Protein AF-A0A351FCJ8-F1 (afdb_monomer_lite)

Secondary structure (DSSP, 8-state):
--S-EEEEEEEEEEESSTT-GGG-EEEEEEEEEEEE--THHHHHHHHHHHHHHHHHHHHHHHT-

pLDDT: mean 78.82, std 12.65, range [44.66, 96.5]

Radius of gyration: 24.4 Å; chains: 1; bounding box: 44×17×70 Å

Sequence (64 aa):
MGLWRTSTSSVREVPVIEGMPELGMQQLVTWEQGFVSGIETPAIGLILSGSLISYLLFRKRQGK

Foldseek 3Di:
DDQWDQWDWDWDWDAPDPPCCVNDIDIDTDIDGDTDGDPVVVVVVCVVVVVVVVVVVVVVVVVD

Structure (mmCIF, N/CA/C/O backbone):
data_AF-A0A351FCJ8-F1
#
_entry.id   AF-A0A351FCJ8-F1
#
loop_
_atom_site.group_PDB
_atom_site.id
_atom_site.type_symbol
_atom_site.label_atom_id
_atom_site.label_alt_id
_atom_site.label_comp_id
_atom_site.label_asym_id
_atom_site.label_entity_id
_atom_site.label_seq_id
_atom_site.pdbx_PDB_ins_code
_atom_site.Cartn_x
_atom_site.Cartn_y
_atom_site.Cartn_z
_atom_site.occupancy
_atom_site.B_iso_or_equiv
_atom_site.auth_seq_id
_atom_site.auth_comp_id
_atom_site.auth_asym_id
_atom_site.auth_atom_id
_atom_site.pdbx_PDB_model_num
ATOM 1 N N . MET A 1 1 ? 8.372 10.047 3.435 1.00 44.66 1 MET A N 1
ATOM 2 C CA . MET A 1 1 ? 7.490 8.881 3.648 1.00 44.66 1 MET A CA 1
ATOM 3 C C . MET A 1 1 ? 6.063 9.376 3.508 1.00 44.66 1 MET A C 1
ATOM 5 O O . MET A 1 1 ? 5.660 10.213 4.300 1.00 44.66 1 MET A O 1
ATOM 9 N N . GLY A 1 2 ? 5.371 9.010 2.430 1.00 55.81 2 GLY A N 1
ATOM 10 C CA . GLY A 1 2 ? 3.982 9.419 2.199 1.00 55.81 2 GLY A CA 1
ATOM 11 C C . GLY A 1 2 ? 3.068 8.248 2.528 1.00 55.81 2 GLY A C 1
ATOM 12 O O . GLY A 1 2 ? 3.311 7.165 2.007 1.00 55.81 2 GLY A O 1
ATOM 13 N N . LEU A 1 3 ? 2.063 8.470 3.382 1.00 57.94 3 LEU A N 1
ATOM 14 C CA . LEU A 1 3 ? 1.120 7.447 3.873 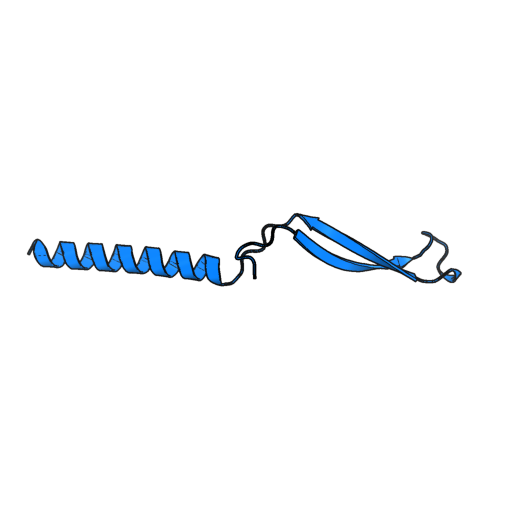1.00 57.94 3 LEU A CA 1
ATOM 15 C C . LEU A 1 3 ? 0.300 6.764 2.757 1.00 57.94 3 LEU A C 1
ATOM 17 O O . LEU A 1 3 ? -0.349 5.753 2.994 1.00 57.94 3 LEU A O 1
ATOM 21 N N . TRP A 1 4 ? 0.284 7.339 1.555 1.00 59.12 4 TRP A N 1
ATOM 22 C CA . TRP A 1 4 ? -0.535 6.893 0.436 1.00 59.12 4 TRP A CA 1
ATOM 23 C C . TRP A 1 4 ? 0.271 7.128 -0.841 1.00 59.12 4 TRP A C 1
ATOM 25 O O . TRP A 1 4 ? 0.730 8.250 -1.083 1.00 59.12 4 TRP A O 1
ATOM 35 N N . ARG A 1 5 ? 0.479 6.082 -1.646 1.00 61.88 5 ARG A N 1
ATOM 36 C CA . ARG A 1 5 ? 1.046 6.215 -2.992 1.00 61.88 5 ARG A CA 1
ATOM 37 C C . ARG A 1 5 ? -0.048 5.942 -4.013 1.00 61.88 5 ARG A C 1
ATOM 39 O O . ARG A 1 5 ? -0.703 4.907 -3.981 1.00 61.88 5 ARG A O 1
ATOM 46 N N . THR A 1 6 ? -0.246 6.911 -4.896 1.00 61.53 6 THR A N 1
ATOM 47 C CA . THR A 1 6 ? -1.241 6.877 -5.976 1.00 61.53 6 THR A CA 1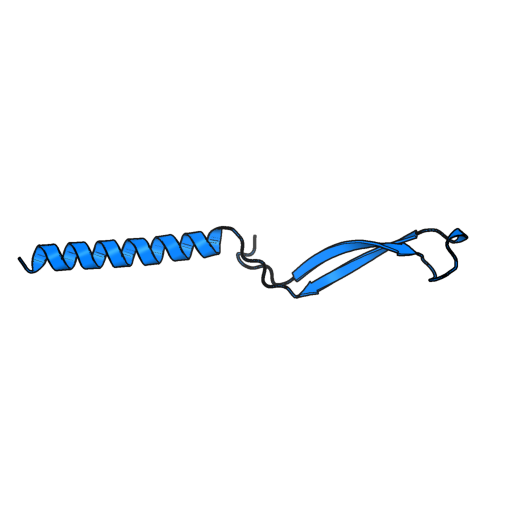
ATOM 48 C C . THR A 1 6 ? -0.662 6.367 -7.297 1.00 61.53 6 THR A C 1
ATOM 50 O O . THR A 1 6 ? -1.399 6.207 -8.269 1.00 61.53 6 THR A O 1
ATOM 53 N N . SER A 1 7 ? 0.650 6.118 -7.348 1.00 58.47 7 SER A N 1
ATOM 54 C CA . SER A 1 7 ? 1.334 5.572 -8.514 1.00 58.47 7 SER A CA 1
ATOM 55 C C . SER A 1 7 ? 2.448 4.604 -8.122 1.00 58.47 7 SER A C 1
ATOM 57 O O . SER A 1 7 ? 3.225 4.853 -7.190 1.00 58.47 7 SER A O 1
ATOM 59 N N . THR A 1 8 ? 2.533 3.509 -8.874 1.00 65.88 8 THR A N 1
ATOM 60 C CA . THR A 1 8 ? 3.641 2.551 -8.821 1.00 65.88 8 THR A CA 1
ATOM 61 C C . THR A 1 8 ? 4.337 2.548 -10.174 1.00 65.88 8 THR A C 1
ATOM 63 O O . THR A 1 8 ? 3.694 2.478 -11.220 1.00 65.88 8 THR A O 1
ATOM 66 N N . SER A 1 9 ? 5.664 2.642 -10.157 1.00 70.38 9 SER A N 1
ATOM 67 C CA . SER A 1 9 ? 6.485 2.480 -11.354 1.00 70.38 9 SER A CA 1
ATOM 68 C C . SER A 1 9 ? 6.751 0.997 -11.592 1.00 70.38 9 SER A C 1
ATOM 70 O O . SER A 1 9 ? 7.328 0.334 -10.726 1.00 70.38 9 SER A O 1
ATOM 72 N N . SER A 1 10 ? 6.381 0.491 -12.763 1.00 71.69 10 SER A N 1
ATOM 73 C CA . SER A 1 10 ? 6.785 -0.831 -13.239 1.00 71.69 10 SER A CA 1
ATOM 74 C C . SER A 1 10 ? 7.833 -0.659 -14.336 1.00 71.69 10 SER A C 1
ATOM 76 O O . SER A 1 10 ? 7.597 0.051 -15.315 1.00 71.69 10 SER A O 1
ATOM 78 N N . VAL A 1 11 ? 9.003 -1.275 -14.157 1.00 78.31 11 VAL A N 1
ATOM 79 C CA . VAL A 1 11 ? 10.053 -1.327 -15.183 1.00 78.31 11 VAL A CA 1
ATOM 80 C C . VAL A 1 11 ? 9.862 -2.615 -15.969 1.00 78.31 11 VAL A C 1
ATOM 82 O O . VAL A 1 11 ? 9.849 -3.697 -15.382 1.00 78.31 11 VAL A O 1
ATOM 85 N N . ARG A 1 12 ? 9.696 -2.504 -17.286 1.00 78.25 12 ARG A N 1
ATOM 86 C CA . ARG A 1 12 ? 9.626 -3.656 -18.192 1.00 78.25 12 ARG A CA 1
ATOM 87 C C . ARG A 1 12 ? 10.627 -3.483 -19.319 1.00 78.25 12 ARG A C 1
ATOM 89 O O . ARG A 1 12 ? 10.827 -2.374 -19.801 1.00 78.25 12 ARG A O 1
ATOM 96 N N . GLU A 1 13 ? 11.237 -4.578 -19.743 1.00 78.81 13 GLU A N 1
ATOM 97 C CA . GLU A 1 13 ? 12.091 -4.592 -20.925 1.00 78.81 13 GLU A CA 1
ATOM 98 C C . GLU A 1 13 ? 11.224 -4.850 -22.156 1.00 78.81 13 GLU A C 1
ATOM 100 O O . GLU A 1 13 ? 10.506 -5.848 -22.226 1.00 78.81 13 GLU A O 1
ATOM 105 N N . VAL A 1 14 ? 11.261 -3.925 -23.109 1.00 83.06 14 VAL A N 1
ATOM 106 C CA . VAL A 1 14 ? 10.514 -3.987 -24.369 1.00 83.06 14 VAL A CA 1
ATOM 107 C C . VAL A 1 14 ? 11.484 -3.824 -25.535 1.00 83.06 14 VAL A C 1
ATOM 109 O O . VAL A 1 14 ? 12.512 -3.166 -25.374 1.00 83.06 14 VAL A O 1
ATOM 112 N N . PRO A 1 15 ? 11.215 -4.426 -26.702 1.00 80.94 15 PRO A N 1
ATOM 113 C CA . PRO A 1 15 ? 12.064 -4.215 -27.868 1.00 80.94 15 PRO A CA 1
ATOM 114 C C . PRO A 1 15 ? 12.064 -2.734 -28.260 1.00 80.94 15 PRO A C 1
ATOM 116 O O . PRO A 1 15 ? 11.037 -2.062 -28.155 1.00 80.94 15 PRO A O 1
ATOM 119 N N . VAL A 1 16 ? 13.212 -2.227 -28.721 1.00 81.25 16 VAL A N 1
ATOM 120 C CA . VAL A 1 16 ? 13.334 -0.828 -29.181 1.00 81.25 16 VAL A CA 1
ATOM 121 C C . VAL A 1 16 ? 12.369 -0.553 -30.341 1.00 81.25 16 VAL A C 1
ATOM 123 O O . VAL A 1 16 ? 11.756 0.511 -30.403 1.00 81.25 16 VAL A O 1
ATOM 126 N N . ILE A 1 17 ? 12.217 -1.528 -31.245 1.00 82.12 17 ILE A N 1
ATOM 127 C CA . ILE A 1 17 ? 11.256 -1.509 -32.351 1.00 82.12 17 ILE A CA 1
ATOM 128 C C . ILE A 1 17 ? 10.500 -2.838 -32.359 1.00 82.12 17 ILE A C 1
ATOM 130 O O . ILE A 1 17 ? 11.108 -3.911 -32.392 1.00 82.12 17 ILE A O 1
ATOM 134 N N . GLU A 1 18 ? 9.169 -2.780 -32.353 1.00 76.94 18 GLU A N 1
ATOM 135 C CA . GLU A 1 18 ? 8.344 -3.980 -32.485 1.00 76.94 18 GLU A CA 1
ATOM 136 C C . GLU A 1 18 ? 8.626 -4.690 -33.818 1.00 76.94 18 GLU A C 1
ATOM 138 O O . GLU A 1 18 ? 8.582 -4.084 -34.887 1.00 76.94 18 GLU A O 1
ATOM 143 N N . GLY A 1 19 ? 8.931 -5.988 -33.749 1.00 79.69 19 GLY A N 1
ATOM 144 C CA . GLY A 1 19 ? 9.212 -6.821 -34.922 1.00 79.69 19 GLY A CA 1
ATOM 145 C C . GLY A 1 19 ? 10.673 -6.853 -35.379 1.00 79.69 19 GLY A C 1
ATOM 146 O O . GLY A 1 19 ? 10.969 -7.596 -36.310 1.00 79.69 19 GLY A O 1
ATOM 147 N N . MET A 1 20 ? 1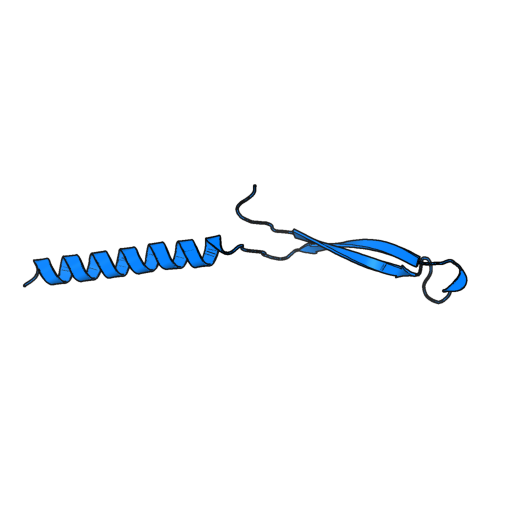1.581 -6.119 -34.721 1.00 85.25 20 MET A N 1
ATOM 148 C CA . MET A 1 20 ? 13.007 -6.084 -35.080 1.00 85.25 20 MET A CA 1
ATOM 149 C C . MET A 1 20 ? 13.906 -6.310 -33.842 1.00 85.25 20 MET A C 1
ATOM 151 O O . MET A 1 20 ? 14.438 -5.357 -33.266 1.00 85.25 20 MET A O 1
ATOM 155 N N . PRO A 1 21 ? 14.032 -7.570 -33.371 1.00 76.50 21 PRO A N 1
ATOM 156 C CA . PRO A 1 21 ? 14.704 -7.910 -32.110 1.00 76.50 21 PRO A CA 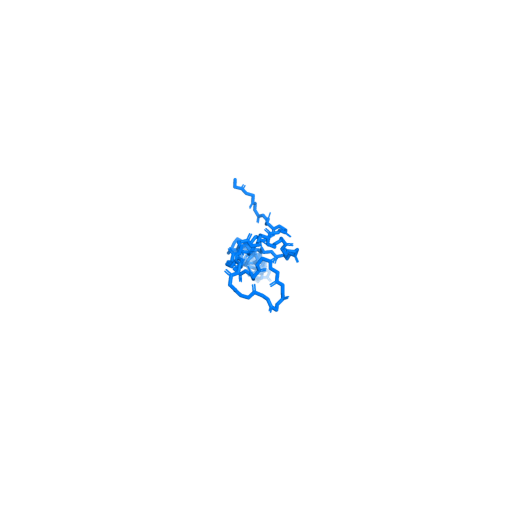1
ATOM 157 C C . PRO A 1 21 ? 16.225 -7.680 -32.117 1.00 76.50 21 PRO A C 1
ATOM 159 O O . PRO A 1 21 ? 16.823 -7.504 -31.056 1.00 76.50 21 PRO A O 1
ATOM 162 N N . GLU A 1 22 ? 16.866 -7.652 -33.286 1.00 86.94 22 GLU A N 1
ATOM 163 C CA . GLU A 1 22 ? 18.310 -7.428 -33.451 1.00 86.94 22 GLU A CA 1
ATOM 164 C C . GLU A 1 22 ? 18.786 -6.038 -33.006 1.00 86.94 22 GLU A C 1
ATOM 166 O O . GLU A 1 22 ? 19.970 -5.851 -32.728 1.00 86.94 22 GLU A O 1
ATOM 171 N N . LEU A 1 23 ? 17.874 -5.069 -32.903 1.00 83.25 23 LEU A N 1
ATOM 172 C CA . LEU A 1 23 ? 18.179 -3.717 -32.432 1.00 83.25 23 LEU A CA 1
ATOM 173 C C . LEU A 1 23 ? 18.271 -3.607 -30.905 1.00 83.25 23 LEU A C 1
ATOM 175 O O . LEU A 1 23 ? 18.588 -2.539 -30.380 1.00 83.25 23 LEU A O 1
ATOM 179 N N . GLY A 1 24 ? 18.025 -4.709 -30.195 1.00 83.81 24 GLY A N 1
ATOM 180 C CA . GLY A 1 24 ? 18.137 -4.783 -28.748 1.00 83.81 24 GLY A CA 1
ATOM 181 C C . GLY A 1 24 ? 16.871 -4.365 -28.002 1.00 83.81 24 GLY A C 1
ATOM 182 O O . GLY A 1 24 ? 15.803 -4.125 -28.571 1.00 83.81 24 GLY A O 1
ATOM 183 N N . MET A 1 25 ? 17.007 -4.321 -26.678 1.00 86.00 25 MET A N 1
ATOM 184 C CA . MET A 1 25 ? 15.917 -4.086 -25.734 1.00 86.00 25 MET A CA 1
ATOM 185 C C . MET A 1 25 ? 16.086 -2.727 -25.053 1.00 86.00 25 MET A C 1
ATOM 187 O O . MET A 1 25 ? 17.203 -2.280 -24.794 1.00 86.00 25 MET A O 1
ATOM 191 N N . GLN A 1 26 ? 14.971 -2.091 -24.718 1.00 84.69 26 GLN A N 1
ATOM 192 C CA . GLN A 1 26 ? 14.905 -0.857 -23.950 1.00 84.69 26 GLN A CA 1
ATOM 193 C C . GLN A 1 26 ? 14.107 -1.079 -22.665 1.00 84.69 26 GLN A C 1
ATOM 195 O O . GLN A 1 26 ? 13.099 -1.783 -22.642 1.00 84.69 26 GLN A O 1
ATOM 200 N N . GLN A 1 27 ? 14.530 -0.424 -21.585 1.00 83.38 27 GLN A N 1
ATOM 201 C CA . GLN A 1 27 ? 13.728 -0.346 -20.370 1.00 83.38 27 GLN A CA 1
ATOM 202 C C . GLN A 1 27 ? 12.641 0.716 -20.530 1.00 83.38 27 GLN A C 1
ATOM 204 O O . GLN A 1 27 ? 12.920 1.902 -20.723 1.00 83.38 27 GLN A O 1
ATOM 209 N N . LEU A 1 28 ? 11.392 0.285 -20.419 1.00 79.75 28 LEU A N 1
ATOM 210 C CA . LEU A 1 28 ? 10.221 1.141 -20.381 1.00 79.75 28 LEU A CA 1
ATOM 211 C C . LEU A 1 28 ? 9.749 1.277 -18.934 1.00 79.75 28 LEU A C 1
ATOM 213 O O . LEU A 1 28 ? 9.390 0.295 -18.280 1.00 79.75 28 LEU A O 1
ATOM 217 N N . VAL A 1 29 ? 9.729 2.515 -18.443 1.00 80.75 29 VAL A N 1
ATOM 218 C CA . VAL A 1 29 ? 9.149 2.848 -17.140 1.00 80.75 29 VAL A CA 1
ATOM 219 C C . VAL A 1 29 ? 7.684 3.203 -17.354 1.00 80.75 29 VAL A C 1
ATOM 221 O O . VAL A 1 29 ? 7.368 4.278 -17.862 1.00 80.75 29 VAL A O 1
ATOM 224 N N . THR A 1 30 ? 6.786 2.300 -16.966 1.00 78.88 30 THR A N 1
ATOM 225 C CA . THR A 1 30 ? 5.341 2.552 -17.004 1.00 78.88 30 THR A CA 1
ATOM 226 C C . THR A 1 30 ? 4.872 2.987 -15.623 1.00 78.88 30 THR A C 1
ATOM 228 O O . THR A 1 30 ? 5.144 2.321 -14.623 1.00 78.88 30 THR A O 1
ATOM 231 N N . TRP A 1 31 ? 4.174 4.118 -15.564 1.00 74.38 31 TRP A N 1
ATOM 232 C CA . TRP A 1 31 ? 3.560 4.622 -14.340 1.00 74.38 31 TRP A CA 1
ATOM 233 C C . TRP A 1 31 ? 2.099 4.201 -14.314 1.00 74.38 31 TRP A C 1
ATOM 235 O O . TRP A 1 31 ? 1.266 4.792 -14.998 1.00 74.38 31 TRP A O 1
ATOM 245 N N . GLU A 1 32 ? 1.790 3.174 -13.532 1.00 73.94 32 GLU A N 1
ATOM 246 C CA . GLU A 1 32 ? 0.410 2.735 -13.355 1.00 73.94 32 GLU A CA 1
ATOM 247 C C . GLU A 1 32 ? -0.234 3.534 -12.219 1.00 73.94 32 GLU A C 1
ATOM 249 O O . GLU A 1 32 ? 0.311 3.640 -11.113 1.00 73.94 32 GLU A O 1
ATOM 254 N N . GLN A 1 33 ? -1.395 4.126 -12.509 1.00 64.69 33 GLN A N 1
ATOM 255 C CA . GLN A 1 33 ? -2.234 4.758 -11.497 1.00 64.69 33 GLN A CA 1
ATOM 256 C C . GLN A 1 33 ? -2.969 3.660 -10.736 1.00 64.69 33 GLN A C 1
ATOM 258 O O . GLN A 1 33 ? -3.807 2.951 -11.288 1.00 64.69 33 GLN A O 1
ATOM 263 N N . GLY A 1 34 ? -2.636 3.515 -9.461 1.00 66.12 34 GLY A N 1
ATOM 264 C CA . GLY A 1 34 ? -3.179 2.476 -8.604 1.00 66.12 34 GLY A CA 1
ATOM 265 C C . GLY A 1 34 ? -3.182 2.955 -7.167 1.00 66.12 34 GLY A C 1
ATOM 266 O O . GLY A 1 34 ? -2.226 3.576 -6.700 1.00 66.12 34 GLY A O 1
ATOM 267 N N . PHE A 1 35 ? -4.277 2.687 -6.463 1.00 62.62 35 PHE A N 1
ATOM 268 C CA . PHE A 1 35 ? -4.344 2.941 -5.036 1.00 62.62 35 PHE A CA 1
ATOM 269 C C . PHE A 1 35 ? -3.526 1.866 -4.316 1.00 62.62 35 PHE A C 1
ATOM 271 O O . PHE A 1 35 ? -3.964 0.723 -4.186 1.00 62.62 35 PHE A O 1
ATOM 278 N N . VAL A 1 36 ? -2.321 2.224 -3.877 1.00 64.56 36 VAL A N 1
ATOM 279 C CA . VAL A 1 36 ? -1.458 1.332 -3.102 1.00 64.56 36 VAL A CA 1
ATOM 280 C C . VAL A 1 36 ? -1.465 1.814 -1.659 1.00 64.56 36 VAL A C 1
ATOM 282 O O . VAL A 1 36 ? -0.726 2.723 -1.276 1.00 64.56 36 VAL A O 1
ATOM 285 N N . SER A 1 37 ? -2.346 1.217 -0.858 1.00 66.81 37 SER A N 1
ATOM 286 C CA . SER A 1 37 ? -2.304 1.345 0.597 1.00 66.81 37 SER A CA 1
ATOM 287 C C . SER A 1 37 ? -1.296 0.370 1.187 1.00 66.81 37 SER A C 1
ATOM 289 O O . SER A 1 37 ? -1.351 -0.826 0.897 1.00 66.81 37 SER A O 1
ATOM 291 N N . GLY A 1 38 ? -0.420 0.871 2.056 1.00 68.75 38 GLY A N 1
ATOM 292 C CA . GLY A 1 38 ? 0.421 0.031 2.901 1.00 68.75 38 GLY A CA 1
ATOM 293 C C . GLY A 1 38 ? -0.374 -0.663 4.012 1.00 68.75 38 GLY A C 1
ATOM 294 O O . GLY A 1 38 ? -1.599 -0.542 4.117 1.00 68.75 38 GLY A O 1
ATOM 295 N N . ILE A 1 39 ? 0.338 -1.389 4.877 1.00 75.94 39 ILE A N 1
ATOM 296 C CA . ILE A 1 39 ? -0.237 -2.076 6.047 1.00 75.94 39 ILE A CA 1
ATOM 297 C C . ILE A 1 39 ? -0.896 -1.104 7.041 1.00 75.94 39 ILE A C 1
ATOM 299 O O . ILE A 1 39 ? -1.698 -1.512 7.882 1.00 75.94 39 ILE A O 1
ATOM 303 N N . GLU A 1 40 ? -0.608 0.194 6.929 1.00 73.62 40 GLU A N 1
ATOM 304 C CA . GLU A 1 40 ? -1.212 1.221 7.770 1.00 73.62 40 GLU A CA 1
ATOM 305 C C . GLU A 1 40 ? -2.736 1.311 7.602 1.00 73.62 40 GLU A C 1
ATOM 307 O O . GLU A 1 40 ? -3.443 1.514 8.588 1.00 73.62 40 GLU A O 1
ATOM 312 N N . THR A 1 41 ? -3.276 1.117 6.393 1.00 81.81 41 THR A N 1
ATOM 313 C CA . THR A 1 41 ? -4.727 1.205 6.149 1.00 81.81 41 THR A CA 1
ATOM 314 C C . THR A 1 41 ? -5.524 0.134 6.909 1.00 81.81 41 THR A C 1
ATOM 316 O O . THR A 1 41 ? -6.449 0.505 7.639 1.00 81.81 41 THR A O 1
ATOM 319 N N . PRO A 1 42 ? -5.181 -1.170 6.839 1.00 81.62 42 PRO A N 1
ATOM 320 C CA . PRO A 1 42 ? -5.822 -2.167 7.693 1.00 81.62 42 PRO A CA 1
ATOM 321 C C . PRO A 1 42 ? -5.530 -1.941 9.185 1.00 81.62 42 PRO A C 1
ATOM 323 O O . PRO A 1 42 ? -6.419 -2.163 10.007 1.00 81.62 42 PRO A O 1
ATOM 326 N N . ALA A 1 43 ? -4.347 -1.435 9.557 1.00 85.69 43 ALA A N 1
ATOM 327 C CA . ALA A 1 43 ? -4.026 -1.142 10.956 1.00 85.69 43 ALA A CA 1
ATOM 328 C C . ALA A 1 43 ? -4.934 -0.052 11.560 1.00 85.69 43 ALA A C 1
ATOM 330 O O . ALA A 1 43 ? -5.463 -0.233 12.657 1.00 85.69 43 ALA A O 1
ATOM 331 N N . ILE A 1 44 ? -5.186 1.045 10.836 1.00 88.00 44 ILE A N 1
ATOM 332 C CA . ILE A 1 44 ? -6.115 2.103 11.273 1.00 88.00 44 ILE A CA 1
ATOM 333 C C . ILE A 1 44 ? -7.536 1.543 11.412 1.00 88.00 44 ILE A C 1
ATOM 335 O O . ILE A 1 44 ? -8.217 1.827 12.400 1.00 88.00 44 ILE A O 1
ATOM 339 N N . GLY A 1 45 ? -7.968 0.701 10.467 1.00 90.25 45 GLY A N 1
ATOM 340 C CA . GLY A 1 45 ? -9.264 0.022 10.542 1.00 90.25 45 GLY A CA 1
ATOM 341 C C . GLY A 1 45 ? -9.413 -0.830 11.807 1.00 90.25 45 GLY A C 1
ATOM 342 O O . GLY A 1 45 ? -10.440 -0.760 12.486 1.00 90.25 45 GLY A O 1
ATOM 343 N N . LEU A 1 46 ? -8.369 -1.580 12.174 1.00 92.12 46 LEU A N 1
ATOM 344 C CA . LEU A 1 46 ? -8.352 -2.388 13.397 1.00 92.12 46 LEU A CA 1
ATOM 345 C C . LEU A 1 46 ? -8.392 -1.530 14.666 1.00 92.12 46 LEU A C 1
ATOM 347 O O . LEU A 1 46 ? -9.135 -1.857 15.590 1.00 92.12 46 LEU A O 1
ATOM 351 N N . ILE A 1 47 ? -7.649 -0.422 14.708 1.00 95.25 47 ILE A N 1
ATOM 352 C CA . ILE A 1 47 ? -7.636 0.491 15.862 1.00 95.25 47 ILE A CA 1
ATOM 353 C C . ILE A 1 47 ? -9.019 1.114 16.079 1.00 95.25 47 ILE A C 1
ATOM 355 O O . ILE A 1 47 ? -9.519 1.136 17.208 1.00 95.25 47 ILE A O 1
ATOM 359 N N . LEU A 1 48 ? -9.656 1.591 15.007 1.00 95.81 48 LEU A N 1
ATOM 360 C CA . LEU A 1 48 ? -10.992 2.185 15.073 1.00 95.81 48 LEU A CA 1
ATOM 361 C C . LEU A 1 48 ? -12.040 1.155 15.506 1.00 95.81 48 LEU A C 1
ATOM 363 O O . LEU A 1 48 ? -12.825 1.421 16.417 1.00 95.81 48 LEU A O 1
ATOM 367 N N . SER A 1 49 ? -12.011 -0.036 14.905 1.00 96.00 49 SER A N 1
ATOM 368 C CA . SER A 1 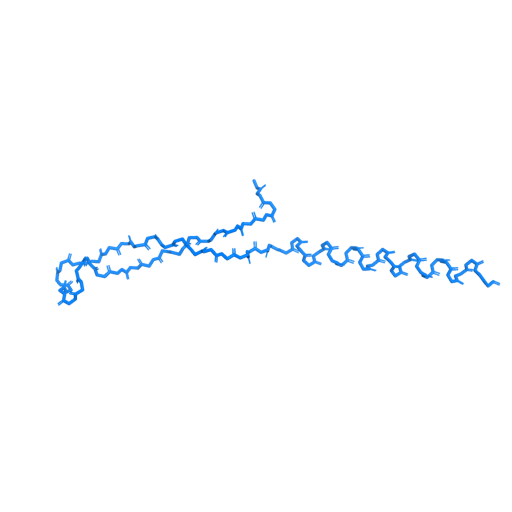49 ? -12.924 -1.128 15.250 1.00 96.00 49 SER A CA 1
ATOM 369 C C . SER A 1 49 ? -12.753 -1.575 16.706 1.00 96.00 49 SER A C 1
ATOM 371 O O . SER A 1 49 ? -13.725 -1.632 17.462 1.00 96.00 49 SER A O 1
ATOM 373 N N . GLY A 1 50 ? -11.512 -1.800 17.149 1.00 96.50 50 GLY A N 1
ATOM 374 C CA . GLY A 1 50 ? -11.207 -2.179 18.529 1.00 96.50 50 GLY A CA 1
ATOM 375 C C . GLY A 1 50 ? -11.635 -1.117 19.543 1.00 96.50 50 GLY A C 1
ATOM 376 O O . GLY A 1 50 ? -12.212 -1.449 20.581 1.00 96.50 50 GLY A O 1
ATOM 377 N N . SER A 1 51 ? -11.431 0.162 19.220 1.00 96.06 51 SER A N 1
ATOM 378 C CA . SER A 1 51 ? -11.867 1.279 20.067 1.00 96.06 51 SER A CA 1
ATOM 379 C C . SER A 1 51 ? -13.389 1.329 20.200 1.00 96.06 51 SER A C 1
ATOM 381 O O . SER A 1 51 ? -13.904 1.490 21.308 1.00 96.06 51 SER A O 1
ATOM 383 N N . LEU A 1 52 ? -14.117 1.127 19.098 1.00 95.94 52 LEU A N 1
ATOM 384 C CA . LEU A 1 52 ? -15.578 1.109 19.102 1.00 95.94 52 LEU A CA 1
ATOM 385 C C . LEU A 1 52 ? -16.123 -0.059 19.936 1.00 95.94 52 LEU A C 1
ATOM 387 O O . LEU A 1 52 ? -17.009 0.131 20.770 1.00 95.94 52 LEU A O 1
ATOM 391 N N . ILE A 1 53 ? -15.560 -1.256 19.757 1.00 96.25 53 ILE A N 1
ATOM 392 C CA . ILE A 1 53 ? -15.937 -2.447 20.529 1.00 96.25 53 ILE A CA 1
ATOM 393 C C . ILE A 1 53 ? -15.674 -2.217 22.020 1.00 96.25 53 ILE A C 1
ATOM 395 O O . ILE A 1 53 ? -16.554 -2.467 22.845 1.00 96.25 53 ILE A O 1
ATOM 399 N N . SER A 1 54 ? -14.499 -1.690 22.372 1.00 95.00 54 SER A N 1
ATOM 400 C CA . SER A 1 54 ? -14.139 -1.375 23.758 1.00 95.00 54 SER A CA 1
ATOM 401 C C . SER A 1 54 ? -15.118 -0.378 24.388 1.00 95.00 54 SER A C 1
ATOM 403 O O . SER A 1 54 ? -15.636 -0.615 25.483 1.00 95.00 54 SER A O 1
ATOM 405 N N . TYR A 1 55 ? -15.464 0.688 23.660 1.00 95.94 55 TYR A N 1
ATOM 406 C CA . TYR A 1 55 ? -16.450 1.675 24.100 1.00 95.94 55 TYR A CA 1
ATOM 407 C C . TYR A 1 55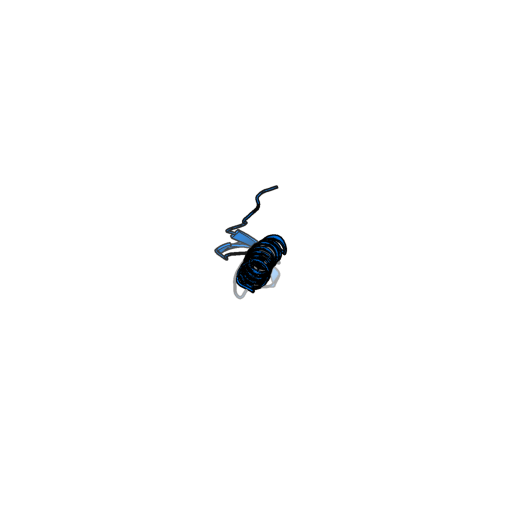 ? -17.834 1.052 24.344 1.00 95.94 55 TYR A C 1
ATOM 409 O O . TYR A 1 55 ? -18.448 1.288 25.388 1.00 95.94 55 TYR A O 1
ATOM 417 N N . LEU A 1 56 ? -18.321 0.215 23.422 1.00 95.19 56 LEU A N 1
ATOM 418 C CA . LEU A 1 56 ? -19.613 -0.463 23.564 1.00 95.19 56 LEU A CA 1
ATOM 419 C C . LEU A 1 56 ? -19.635 -1.414 24.767 1.00 95.19 56 LEU A C 1
ATOM 421 O O . LEU A 1 56 ? -20.624 -1.455 25.505 1.00 95.19 56 LEU A O 1
ATOM 425 N N . LEU A 1 57 ? -18.543 -2.145 25.003 1.00 94.44 57 LEU A N 1
ATOM 426 C CA . LEU A 1 57 ? -18.402 -3.016 26.171 1.00 94.44 57 LEU A CA 1
ATOM 427 C C . LEU A 1 57 ? -18.383 -2.215 27.478 1.00 94.44 57 LEU A C 1
ATOM 429 O O . LEU A 1 57 ? -19.034 -2.614 28.447 1.00 94.44 57 LEU A O 1
ATOM 433 N N . PHE A 1 58 ? -17.690 -1.074 27.503 1.00 92.50 58 PHE A N 1
ATOM 434 C CA . PHE A 1 58 ? -17.656 -0.190 28.667 1.00 92.50 58 PHE A CA 1
ATOM 435 C C . PHE A 1 58 ? -19.041 0.390 28.975 1.00 92.50 58 PHE A C 1
ATOM 437 O O . PHE A 1 58 ? -19.500 0.338 30.117 1.00 92.50 58 PHE A O 1
ATOM 444 N N . ARG A 1 59 ? -19.760 0.853 27.947 1.00 91.50 59 ARG A N 1
ATOM 445 C CA . ARG A 1 59 ? -21.132 1.358 28.090 1.00 91.50 59 ARG A CA 1
ATOM 446 C C . ARG A 1 59 ? -22.092 0.277 28.590 1.00 91.50 59 ARG A C 1
ATOM 448 O O . ARG A 1 59 ? -22.908 0.552 29.464 1.00 91.50 59 ARG A O 1
ATOM 455 N N . LYS A 1 60 ? -21.980 -0.957 28.085 1.00 86.38 60 LYS A N 1
ATOM 456 C CA . LYS A 1 60 ? -22.806 -2.086 28.544 1.00 86.38 60 LYS A CA 1
ATOM 457 C C . LYS A 1 60 ? -22.561 -2.424 30.018 1.00 86.38 60 LYS A C 1
ATOM 459 O O . LYS A 1 60 ? -23.501 -2.814 30.700 1.00 86.38 60 LYS A O 1
ATOM 464 N N . ARG A 1 61 ? -21.326 -2.272 30.514 1.00 82.69 61 ARG A N 1
ATOM 465 C CA . ARG A 1 61 ? -20.999 -2.481 31.936 1.00 82.69 61 ARG A CA 1
ATOM 466 C C . ARG A 1 61 ? -21.559 -1.398 32.860 1.00 82.69 61 ARG A C 1
ATOM 468 O O . ARG A 1 61 ? -21.864 -1.720 33.992 1.00 82.69 61 ARG A O 1
ATOM 475 N N . GLN A 1 62 ? -21.689 -0.159 32.391 1.00 75.19 62 GLN A N 1
ATOM 476 C CA . GLN A 1 62 ? -22.239 0.962 33.173 1.00 75.19 62 GLN A CA 1
ATOM 477 C C . GLN A 1 62 ? -23.777 0.950 33.258 1.00 75.19 62 GLN A C 1
ATOM 479 O O . GLN A 1 62 ? -24.352 1.618 34.107 1.00 75.19 62 GLN A O 1
ATOM 484 N N . GLY A 1 63 ? -24.454 0.234 32.352 1.00 66.44 63 GLY A N 1
ATOM 485 C CA . GLY A 1 63 ? -25.918 0.126 32.314 1.00 66.44 63 GLY A CA 1
ATOM 486 C C . GLY A 1 63 ? -26.503 -1.080 33.059 1.00 66.44 63 GLY A C 1
ATOM 487 O O . GLY A 1 63 ? -27.691 -1.350 32.896 1.00 66.44 63 GLY A O 1
ATOM 488 N N . LYS A 1 64 ? -25.683 -1.828 33.805 1.00 50.50 64 LYS A N 1
ATOM 489 C CA . LYS A 1 64 ? -26.080 -2.959 34.652 1.00 50.50 64 LYS A CA 1
ATOM 490 C C . LYS A 1 64 ? -25.708 -2.645 36.093 1.00 50.50 64 LYS A C 1
ATOM 492 O O . LYS A 1 64 ? -26.507 -3.014 36.976 1.00 50.50 64 LYS A O 1
#